Protein AF-A0A7V2V972-F1 (afdb_monomer)

Mean predicted aligned error: 6.4 Å

pLDDT: mean 86.28, std 16.01, range [22.69, 96.94]

Solvent-accessible surface area (backbone atoms only — not comparable to full-atom values): 7940 Å² total; per-residue (Å²): 134,86,66,94,54,94,51,43,62,92,59,85,61,32,86,87,80,93,72,59,68,80,78,39,55,88,62,47,52,96,91,22,44,70,74,43,79,50,70,52,72,39,70,91,78,49,27,26,39,36,35,34,29,20,53,38,58,71,58,53,26,65,78,52,74,45,54,75,58,38,62,61,29,81,72,39,84,81,27,68,50,28,56,50,36,52,51,50,44,50,55,48,57,71,71,50,52,71,68,60,58,52,69,35,52,38,84,75,43,77,52,72,50,44,33,66,53,60,57,58,36,70,73,58,66,45,61,59,65,61,68,82,104

Secondary structure (DSSP, 8-state):
---SSS--GGGTS-------HHHHGGG-BTTB-EEEEEEEEETTTTEEEEEEEEE-HHHHHHHHT--HHHHS-TTGGGSHHHHHHHHHHHHHHHTS-HHHHHTTEEEEEEEEE-TTHHHHHHTS-HHHHHHT-

Foldseek 3Di:
DPDPDPADPVVVRDADDDDPVVRQVVLDDPNWTFDDWAKDADQVVQKMKTFTKTFQVVVLCVQLVQDPCLCVPPVAPVDVSVVVSVVSSVVSLVPDDPVVNCVRMDGRDIDMDGNCLVVVLRPDVNVVSVVVD

Radius of gyration: 16.84 Å; Cα contacts (8 Å, |Δi|>4): 156; chains: 1; bounding box: 37×32×43 Å

Nearest PDB structures (foldseek):
  2f25-assembly1_A  TM=3.810E-01  e=3.415E+00  Homo sapiens
  5m5x-assembly1_A  TM=2.960E-01  e=2.633E+00  Saccharomyces cerevisiae
  2f27-assembly2_B  TM=3.946E-01  e=6.985E+00  Homo sapiens

Sequence (133 aa):
MNIRFNTTPGKTSGYAMDIAPAGLAKYEQSKVLPMVVAMRVNRKADTCEGAVIGFDWNKAYRDTGVKAEEMAPPGGSSNPMFWIARVKMSRELARLSKTSLLGYLAEMKRFSGKAQLAEQVAAGDPYGVLWNR

Structure (mmCIF, N/CA/C/O backbone):
data_AF-A0A7V2V972-F1
#
_entry.id   AF-A0A7V2V972-F1
#
loop_
_atom_site.group_PDB
_atom_site.id
_atom_site.type_symbol
_atom_site.label_atom_id
_atom_site.label_alt_id
_atom_site.label_comp_id
_atom_site.label_asym_id
_atom_site.label_entity_id
_atom_site.label_seq_id
_atom_site.pdbx_PDB_ins_code
_atom_site.Cartn_x
_atom_site.Cartn_y
_atom_site.Cartn_z
_atom_site.occupancy
_atom_site.B_iso_or_equiv
_atom_site.auth_seq_id
_atom_site.auth_comp_id
_atom_site.auth_asym_id
_atom_site.auth_atom_id
_atom_site.pdbx_PDB_model_num
ATOM 1 N N . MET A 1 1 ? 8.303 -3.786 11.781 1.00 25.12 1 MET A N 1
ATOM 2 C CA . MET A 1 1 ? 8.648 -4.998 11.006 1.00 25.12 1 MET A CA 1
ATOM 3 C C . MET A 1 1 ? 9.594 -4.580 9.888 1.00 25.12 1 MET A C 1
ATOM 5 O O . MET A 1 1 ? 9.142 -4.041 8.893 1.00 25.12 1 MET A O 1
ATOM 9 N N . ASN A 1 2 ? 10.908 -4.723 10.090 1.00 22.69 2 ASN A N 1
ATOM 10 C CA . ASN A 1 2 ? 11.892 -4.513 9.023 1.00 22.69 2 ASN A CA 1
ATOM 11 C C . ASN A 1 2 ? 11.775 -5.694 8.053 1.00 22.69 2 ASN A C 1
ATOM 13 O O . ASN A 1 2 ? 12.212 -6.803 8.366 1.00 22.69 2 ASN A O 1
ATOM 17 N N . ILE A 1 3 ? 11.125 -5.484 6.910 1.00 34.00 3 ILE A N 1
ATOM 18 C CA . ILE A 1 3 ? 11.164 -6.439 5.801 1.00 34.00 3 ILE A CA 1
ATOM 19 C C . ILE A 1 3 ? 12.624 -6.492 5.335 1.00 34.00 3 ILE A C 1
ATOM 21 O O . ILE A 1 3 ? 13.237 -5.455 5.112 1.00 34.00 3 ILE A O 1
ATOM 25 N N . ARG A 1 4 ? 13.193 -7.702 5.258 1.00 30.67 4 ARG A N 1
ATOM 26 C CA . ARG A 1 4 ? 14.614 -7.992 4.987 1.00 30.67 4 ARG A CA 1
ATOM 27 C C . ARG A 1 4 ? 15.038 -7.703 3.535 1.00 30.67 4 ARG A C 1
ATOM 29 O O . ARG A 1 4 ? 15.617 -8.557 2.876 1.00 30.67 4 ARG A O 1
ATOM 36 N N . PHE A 1 5 ? 14.791 -6.496 3.053 1.00 43.50 5 PHE A N 1
ATOM 37 C CA . PHE A 1 5 ? 15.680 -5.845 2.101 1.00 43.50 5 PHE A CA 1
ATOM 38 C C . PHE A 1 5 ? 16.414 -4.783 2.915 1.00 43.50 5 PHE A C 1
ATOM 40 O O . PHE A 1 5 ? 15.816 -4.186 3.805 1.00 43.50 5 PHE A O 1
ATOM 47 N N . ASN A 1 6 ? 17.718 -4.606 2.726 1.00 39.88 6 ASN A N 1
ATOM 48 C CA . ASN A 1 6 ? 18.543 -3.642 3.464 1.00 39.88 6 ASN A CA 1
ATOM 49 C C . ASN A 1 6 ? 18.195 -2.192 3.051 1.00 39.88 6 ASN A C 1
ATOM 51 O O . ASN A 1 6 ? 19.054 -1.435 2.618 1.00 39.88 6 ASN A O 1
ATOM 55 N N . THR A 1 7 ? 16.913 -1.859 3.151 1.00 47.03 7 THR A N 1
ATOM 56 C CA . THR A 1 7 ? 16.187 -0.805 2.459 1.00 47.03 7 THR A CA 1
ATOM 57 C C . THR A 1 7 ? 15.548 0.066 3.522 1.00 47.03 7 THR A C 1
ATOM 59 O O . THR A 1 7 ? 14.347 0.011 3.774 1.00 47.03 7 THR A O 1
ATOM 62 N N . THR A 1 8 ? 16.385 0.817 4.231 1.00 47.44 8 THR A N 1
ATOM 63 C CA . THR A 1 8 ? 15.913 1.877 5.120 1.00 47.44 8 THR A CA 1
ATOM 64 C C . THR A 1 8 ? 15.997 3.206 4.369 1.00 47.44 8 THR A C 1
ATOM 66 O O . THR A 1 8 ? 16.895 3.364 3.535 1.00 47.44 8 THR A O 1
ATOM 69 N N . PRO A 1 9 ? 15.120 4.187 4.653 1.00 48.03 9 PRO A N 1
ATOM 70 C CA . PRO A 1 9 ? 15.198 5.502 4.012 1.00 48.03 9 PRO A CA 1
ATOM 71 C C . PRO A 1 9 ? 16.592 6.149 4.108 1.00 48.03 9 PRO A C 1
ATOM 73 O O . PRO A 1 9 ? 17.064 6.771 3.165 1.00 48.03 9 PRO A O 1
ATOM 76 N N . GLY A 1 10 ? 17.319 5.904 5.206 1.00 41.53 10 GLY A N 1
ATOM 77 C CA . GLY A 1 10 ? 18.687 6.399 5.414 1.00 41.53 10 GLY A CA 1
ATOM 78 C C . GLY A 1 10 ? 19.802 5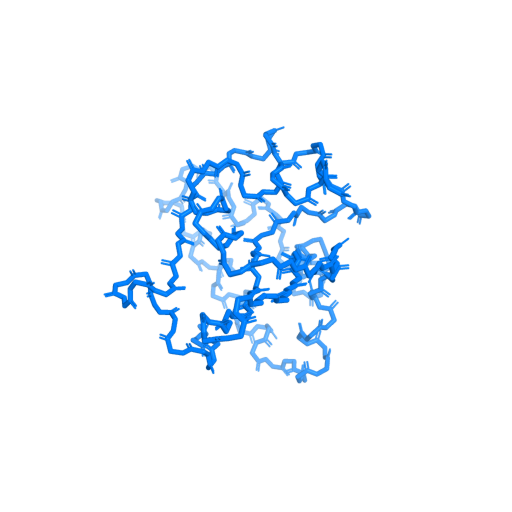.668 4.648 1.00 41.53 10 GLY A C 1
ATOM 79 O O . GLY A 1 10 ? 20.956 6.062 4.759 1.00 41.53 10 GLY A O 1
ATOM 80 N N . LYS A 1 11 ? 19.499 4.605 3.890 1.00 50.62 11 LYS A N 1
ATOM 81 C CA . LYS A 1 11 ? 20.477 3.813 3.113 1.00 50.62 11 LYS A CA 1
ATOM 82 C C . LYS A 1 11 ? 20.310 3.976 1.598 1.00 50.62 11 LYS A C 1
ATOM 84 O O . LYS A 1 11 ? 20.622 3.040 0.865 1.00 50.62 11 LYS A O 1
ATOM 89 N N . THR A 1 12 ? 19.732 5.100 1.150 1.00 55.28 12 THR A N 1
ATOM 90 C CA . THR A 1 12 ? 19.489 5.448 -0.274 1.00 55.28 12 THR A CA 1
ATOM 91 C C . THR A 1 12 ? 18.763 4.373 -1.094 1.00 55.28 12 THR A C 1
ATOM 93 O O . THR A 1 12 ? 18.814 4.352 -2.320 1.00 55.28 12 THR A O 1
ATOM 96 N N . SER A 1 13 ? 18.078 3.463 -0.408 1.00 58.31 13 SER A N 1
ATOM 97 C CA . SER A 1 13 ? 17.417 2.290 -0.978 1.00 58.31 13 SER A CA 1
ATOM 98 C C . SER A 1 13 ? 15.909 2.322 -0.739 1.00 58.31 13 SER A C 1
ATOM 100 O O . SER A 1 13 ? 15.173 1.701 -1.497 1.00 58.31 13 SER A O 1
ATOM 102 N N . GLY A 1 14 ? 15.436 3.069 0.265 1.00 62.38 14 GLY A N 1
ATOM 103 C CA . GLY A 1 14 ? 14.019 3.350 0.481 1.00 62.38 14 GLY A CA 1
ATOM 104 C C . GLY A 1 14 ? 13.701 4.818 0.220 1.00 62.38 14 GLY A C 1
ATOM 105 O O . GLY A 1 14 ? 14.418 5.697 0.690 1.00 62.38 14 GLY A O 1
ATOM 106 N N . TYR A 1 15 ? 12.600 5.073 -0.478 1.00 70.44 15 TYR A N 1
ATOM 107 C CA . TYR A 1 15 ? 12.011 6.401 -0.617 1.00 70.44 15 TYR A CA 1
ATOM 108 C C . TYR A 1 15 ? 10.649 6.379 0.068 1.00 70.44 15 TYR A C 1
ATOM 110 O O . TYR A 1 15 ? 9.900 5.412 -0.074 1.00 70.44 15 TYR A O 1
ATOM 118 N N . ALA A 1 16 ? 10.348 7.419 0.838 1.00 74.25 16 ALA A N 1
ATOM 119 C CA . ALA A 1 16 ? 9.037 7.618 1.434 1.00 74.25 16 ALA A CA 1
ATOM 120 C C . ALA A 1 16 ? 8.485 8.942 0.916 1.00 74.25 16 ALA A C 1
ATOM 122 O O . ALA A 1 16 ? 9.180 9.957 0.944 1.00 74.25 16 ALA A O 1
ATOM 123 N N . MET A 1 17 ? 7.249 8.909 0.437 1.00 76.56 17 MET A N 1
ATOM 124 C CA . MET A 1 17 ? 6.522 10.079 -0.026 1.00 76.56 17 MET A CA 1
ATOM 125 C C . MET A 1 17 ? 5.160 10.073 0.648 1.00 76.56 17 MET A C 1
ATOM 127 O O . MET A 1 17 ? 4.495 9.037 0.675 1.00 76.56 17 MET A O 1
ATOM 131 N N . ASP A 1 18 ? 4.766 11.217 1.195 1.00 80.00 18 ASP A N 1
ATOM 132 C CA . ASP A 1 18 ? 3.411 11.400 1.693 1.00 80.00 18 ASP A CA 1
ATOM 133 C C . ASP A 1 18 ? 2.503 11.788 0.523 1.00 80.00 18 ASP A C 1
ATOM 135 O O . ASP A 1 18 ? 2.766 12.762 -0.186 1.00 80.00 18 ASP A O 1
ATOM 139 N N . ILE A 1 19 ? 1.464 10.990 0.284 1.00 83.38 19 ILE A N 1
ATOM 140 C CA . ILE A 1 19 ? 0.467 11.234 -0.757 1.00 83.38 19 ILE A CA 1
ATOM 141 C C . ILE A 1 19 ? -0.898 11.103 -0.101 1.00 83.38 19 ILE A C 1
ATOM 143 O O . ILE A 1 19 ? -1.252 10.046 0.423 1.00 83.38 19 ILE A O 1
ATOM 147 N N . ALA A 1 20 ? -1.682 12.178 -0.160 1.00 84.62 20 ALA A N 1
ATOM 148 C CA . ALA A 1 20 ? -3.028 12.176 0.389 1.00 84.62 20 ALA A CA 1
ATOM 149 C C . ALA A 1 20 ? -3.889 11.079 -0.275 1.00 84.62 20 ALA A C 1
ATOM 151 O O . ALA A 1 20 ? -3.786 10.881 -1.490 1.00 84.62 20 ALA A O 1
ATOM 152 N N . PRO A 1 21 ? -4.807 10.425 0.463 1.00 82.38 21 PRO A N 1
ATOM 153 C CA . PRO A 1 21 ? -5.657 9.361 -0.081 1.00 82.38 21 PRO A CA 1
ATOM 154 C C . PRO A 1 21 ? -6.407 9.751 -1.362 1.00 82.38 21 PRO A C 1
ATOM 156 O O . PRO A 1 21 ? -6.517 8.948 -2.284 1.00 82.38 21 PRO A O 1
ATOM 159 N N . ALA A 1 22 ? -6.852 11.009 -1.468 1.00 87.25 22 ALA A N 1
ATOM 160 C CA . ALA A 1 22 ? -7.510 11.529 -2.668 1.00 87.25 22 ALA A CA 1
ATOM 161 C C . ALA A 1 22 ? -6.618 11.452 -3.923 1.00 87.25 22 ALA A C 1
ATOM 163 O O . ALA A 1 22 ? -7.107 11.167 -5.013 1.00 87.25 22 ALA A O 1
ATOM 164 N N . GLY A 1 23 ? -5.303 11.649 -3.773 1.00 86.06 23 GLY A N 1
ATOM 165 C CA . GLY A 1 23 ? -4.334 11.510 -4.862 1.00 86.06 23 GLY A CA 1
ATOM 166 C C . GLY A 1 23 ? -4.079 10.057 -5.271 1.00 86.06 23 GLY A C 1
ATOM 167 O O . GLY A 1 23 ? -3.685 9.806 -6.410 1.00 86.06 23 GLY A O 1
ATOM 168 N N . LEU A 1 24 ? -4.342 9.103 -4.372 1.00 89.94 24 LEU A N 1
ATOM 169 C CA . LEU A 1 24 ? -4.172 7.666 -4.601 1.00 89.94 24 LEU A CA 1
ATOM 170 C C . LEU A 1 24 ? -5.431 6.982 -5.142 1.00 89.94 24 LEU A C 1
ATOM 172 O O . LEU A 1 24 ? -5.320 5.910 -5.728 1.00 89.94 24 LEU A O 1
ATOM 176 N N . ALA A 1 25 ? -6.609 7.593 -4.984 1.00 91.25 25 ALA A N 1
ATOM 177 C CA . ALA A 1 25 ? -7.896 7.001 -5.358 1.00 91.25 25 ALA A CA 1
ATOM 178 C C . ALA A 1 25 ? -7.961 6.551 -6.831 1.00 91.25 25 ALA A C 1
ATOM 180 O O . ALA A 1 25 ? -8.529 5.508 -7.137 1.00 91.25 25 ALA A O 1
ATOM 181 N N . LYS A 1 26 ? -7.306 7.280 -7.746 1.00 92.06 26 LYS A N 1
ATOM 182 C CA . LYS A 1 26 ? -7.192 6.916 -9.177 1.00 92.06 26 LYS A CA 1
ATOM 183 C C . LYS A 1 26 ? -6.431 5.606 -9.443 1.00 92.06 26 LYS A C 1
ATOM 185 O O . LYS A 1 26 ? -6.505 5.075 -10.546 1.00 92.06 26 LYS A O 1
ATOM 190 N N . TYR A 1 27 ? -5.696 5.102 -8.456 1.00 92.75 27 TYR A N 1
ATOM 191 C CA . TYR A 1 27 ? -4.935 3.853 -8.521 1.00 92.75 27 TYR A CA 1
ATOM 192 C C . TYR A 1 27 ? -5.550 2.748 -7.657 1.00 92.75 27 TYR A C 1
ATOM 194 O O . TYR A 1 27 ? -4.955 1.679 -7.525 1.00 92.75 27 TYR A O 1
ATOM 202 N N . GLU A 1 28 ? -6.710 2.998 -7.043 1.00 93.69 28 GLU A N 1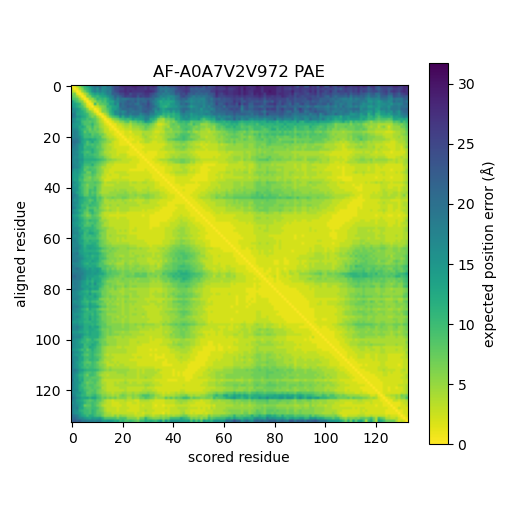
ATOM 203 C CA . GLU A 1 28 ? -7.394 2.009 -6.219 1.00 93.69 28 GLU A CA 1
ATOM 204 C C . GLU A 1 28 ? -7.765 0.775 -7.048 1.00 93.69 28 GLU A C 1
ATOM 206 O O . GLU A 1 28 ? -8.282 0.873 -8.162 1.00 93.69 28 GLU A O 1
ATOM 211 N N . GLN A 1 29 ? -7.532 -0.405 -6.478 1.00 92.44 29 GLN A N 1
ATOM 212 C CA . GLN A 1 29 ? -8.025 -1.663 -7.023 1.00 92.44 29 GLN A CA 1
ATOM 213 C C . GLN A 1 29 ? -8.672 -2.463 -5.905 1.00 92.44 29 GLN A C 1
ATOM 215 O O . GLN A 1 29 ? -8.082 -2.643 -4.841 1.00 92.44 29 GLN A O 1
ATOM 220 N N . SER A 1 30 ? -9.892 -2.951 -6.133 1.00 90.38 30 SER A N 1
ATOM 221 C CA . SER A 1 30 ? -10.613 -3.788 -5.164 1.00 90.38 30 SER A CA 1
ATOM 222 C C . SER A 1 30 ? -10.691 -3.177 -3.753 1.00 90.38 30 SER A C 1
ATOM 224 O O . SER A 1 30 ? -10.605 -3.902 -2.764 1.00 90.38 30 SER A O 1
ATOM 226 N N . LYS A 1 31 ? -10.868 -1.848 -3.650 1.00 91.75 31 LYS A N 1
ATOM 227 C CA . LYS A 1 31 ? -10.896 -1.085 -2.382 1.00 91.75 31 LYS A CA 1
ATOM 228 C C . LYS A 1 31 ? -9.572 -1.067 -1.607 1.00 91.75 31 LYS A C 1
ATOM 230 O O . LYS A 1 31 ? -9.563 -0.807 -0.403 1.00 91.75 31 LYS A O 1
ATOM 235 N N . VAL A 1 32 ? -8.463 -1.359 -2.282 1.00 94.19 32 VAL A N 1
ATOM 236 C CA . VAL A 1 32 ? -7.107 -1.277 -1.741 1.00 94.19 32 VAL A CA 1
ATOM 237 C C . VAL A 1 32 ? -6.346 -0.179 -2.476 1.00 94.19 32 VAL A C 1
ATOM 239 O O . VAL A 1 32 ? -6.306 -0.147 -3.706 1.00 94.19 32 VAL A O 1
ATOM 242 N N . LEU A 1 33 ? -5.734 0.720 -1.706 1.00 93.88 33 LEU A N 1
ATOM 243 C CA . LEU A 1 33 ? -4.856 1.768 -2.218 1.00 93.88 33 LEU A CA 1
ATOM 244 C C . LEU A 1 33 ? -3.411 1.259 -2.316 1.00 93.88 33 LEU A C 1
ATOM 246 O O . LEU A 1 33 ? -2.988 0.446 -1.481 1.00 93.88 33 LEU A O 1
ATOM 250 N N . PRO A 1 34 ? -2.628 1.753 -3.290 1.00 93.81 34 PRO A N 1
ATOM 251 C CA . PRO A 1 34 ? -1.222 1.404 -3.375 1.00 93.81 34 PRO A CA 1
ATOM 252 C C . PRO A 1 34 ? -0.449 2.020 -2.207 1.00 93.81 34 PRO A C 1
ATOM 254 O O . PRO A 1 34 ? -0.695 3.157 -1.805 1.00 93.81 34 PRO A O 1
ATOM 257 N N . MET A 1 35 ? 0.486 1.250 -1.650 1.00 92.12 35 MET A N 1
ATOM 258 C CA . MET A 1 35 ? 1.242 1.642 -0.457 1.00 92.12 35 MET A CA 1
ATOM 259 C C . MET A 1 35 ? 2.754 1.573 -0.673 1.00 92.12 35 MET A C 1
ATOM 261 O O . MET A 1 35 ? 3.493 2.383 -0.118 1.00 92.12 35 MET A O 1
ATOM 265 N N . VAL A 1 36 ? 3.229 0.594 -1.445 1.00 91.50 36 VAL A N 1
ATOM 266 C CA . VAL A 1 36 ? 4.658 0.357 -1.657 1.00 91.50 36 VAL A CA 1
ATOM 267 C C . VAL A 1 36 ? 4.915 0.016 -3.115 1.00 91.50 36 VAL A C 1
ATOM 269 O O . VAL A 1 36 ? 4.225 -0.815 -3.698 1.00 91.50 36 VAL A O 1
ATOM 272 N N . VAL A 1 37 ? 5.971 0.593 -3.682 1.00 91.69 37 VAL A N 1
ATOM 273 C CA . VAL A 1 37 ? 6.611 0.063 -4.888 1.00 91.69 37 VAL A CA 1
ATOM 274 C C . VAL A 1 37 ? 7.832 -0.740 -4.455 1.00 91.69 37 VAL A C 1
ATOM 276 O O . VAL A 1 37 ? 8.798 -0.183 -3.937 1.00 91.69 37 VAL A O 1
ATOM 279 N N . ALA A 1 38 ? 7.793 -2.054 -4.653 1.00 90.94 38 ALA A N 1
ATOM 280 C CA . ALA A 1 38 ? 8.928 -2.934 -4.408 1.00 90.94 38 ALA A CA 1
ATOM 281 C C . ALA A 1 38 ? 9.622 -3.229 -5.737 1.00 90.94 38 ALA A C 1
ATOM 283 O O . ALA A 1 38 ? 8.988 -3.730 -6.663 1.00 90.94 38 ALA A O 1
ATOM 284 N N . MET A 1 39 ? 10.917 -2.931 -5.840 1.00 89.81 39 MET A N 1
ATOM 285 C CA . MET A 1 39 ? 11.667 -3.106 -7.083 1.00 89.81 39 MET A CA 1
ATOM 286 C C . MET A 1 39 ? 13.054 -3.702 -6.862 1.00 89.81 39 MET A C 1
ATOM 288 O O . MET A 1 39 ? 13.727 -3.428 -5.867 1.00 89.81 39 MET A O 1
ATOM 292 N N . ARG A 1 40 ? 13.493 -4.493 -7.839 1.00 90.56 40 ARG A N 1
ATOM 293 C CA . ARG A 1 40 ? 14.851 -5.008 -7.989 1.00 90.56 40 ARG A CA 1
ATOM 294 C C . ARG A 1 40 ? 15.482 -4.332 -9.199 1.00 90.56 40 ARG A C 1
ATOM 296 O O . ARG A 1 40 ? 14.957 -4.432 -10.303 1.00 90.56 40 ARG A O 1
ATOM 303 N N . VAL A 1 41 ? 16.615 -3.666 -8.993 1.00 89.06 41 VAL A N 1
ATOM 304 C CA . VAL A 1 41 ? 17.321 -2.907 -10.036 1.00 89.06 41 VAL A CA 1
ATOM 305 C C . VAL A 1 41 ? 18.683 -3.537 -10.294 1.00 89.06 41 VAL A C 1
ATOM 307 O O . VAL A 1 41 ? 19.494 -3.675 -9.379 1.00 89.06 41 VAL A O 1
ATOM 310 N N . ASN A 1 42 ? 18.954 -3.887 -11.548 1.00 89.81 42 ASN A N 1
ATOM 311 C CA . ASN A 1 42 ? 20.252 -4.344 -12.018 1.00 89.81 42 ASN A CA 1
ATOM 312 C C . ASN A 1 42 ? 20.845 -3.309 -12.980 1.00 89.81 42 ASN A C 1
ATOM 314 O O . ASN A 1 42 ? 20.602 -3.336 -14.184 1.00 89.81 42 ASN A O 1
ATOM 318 N N . ARG A 1 43 ? 21.675 -2.409 -12.442 1.00 89.62 43 ARG A N 1
ATOM 319 C CA . ARG A 1 43 ? 22.329 -1.355 -13.234 1.00 89.62 43 ARG A CA 1
ATOM 320 C C . ARG A 1 43 ? 23.314 -1.896 -14.271 1.00 89.62 43 ARG A C 1
ATOM 322 O O . ARG A 1 43 ? 23.468 -1.282 -15.315 1.00 89.62 43 ARG A O 1
ATOM 329 N N . LYS A 1 44 ? 23.964 -3.037 -14.010 1.00 91.75 44 LYS A N 1
ATOM 330 C CA . LYS A 1 44 ? 24.929 -3.627 -14.957 1.00 91.75 44 LYS A CA 1
ATOM 331 C C . LYS A 1 44 ? 24.242 -4.142 -16.218 1.00 91.75 44 LYS A C 1
ATOM 333 O O . LYS A 1 44 ? 24.797 -4.023 -17.300 1.00 91.75 44 LYS A O 1
ATOM 338 N N . ALA A 1 45 ? 23.056 -4.722 -16.056 1.00 93.38 45 ALA A N 1
ATOM 339 C CA . ALA A 1 45 ? 22.258 -5.238 -17.163 1.00 93.38 45 ALA A CA 1
ATOM 340 C C . ALA A 1 45 ? 21.276 -4.200 -17.739 1.00 93.38 45 ALA A C 1
ATOM 342 O O . ALA A 1 45 ? 20.523 -4.542 -18.639 1.00 93.38 45 ALA A O 1
ATOM 343 N N . ASP A 1 46 ? 21.251 -2.972 -17.204 1.00 94.81 46 ASP A N 1
ATOM 344 C CA . ASP A 1 46 ? 20.236 -1.944 -17.483 1.00 94.81 46 ASP A CA 1
ATOM 345 C C . ASP A 1 46 ? 18.789 -2.469 -17.381 1.00 94.81 46 ASP A C 1
ATOM 347 O O . ASP A 1 46 ? 17.945 -2.223 -18.241 1.00 94.81 46 ASP A O 1
ATOM 351 N N . THR A 1 47 ? 18.482 -3.211 -16.313 1.00 94.25 47 THR A N 1
ATOM 352 C CA . THR A 1 47 ? 17.136 -3.759 -16.086 1.00 94.25 47 THR A CA 1
ATOM 353 C C . THR A 1 47 ? 16.596 -3.463 -14.696 1.00 94.25 47 THR A C 1
ATOM 355 O O . THR A 1 47 ? 17.333 -3.276 -13.725 1.00 94.25 47 THR A O 1
ATOM 358 N N . CYS A 1 48 ? 15.274 -3.440 -14.587 1.00 92.69 48 CYS A N 1
ATOM 359 C CA . CYS A 1 48 ? 14.556 -3.537 -13.332 1.00 92.69 48 CYS A CA 1
ATOM 360 C C . CYS A 1 48 ? 13.270 -4.352 -13.489 1.00 92.69 48 CYS A C 1
ATOM 362 O O . CYS A 1 48 ? 12.703 -4.477 -14.575 1.00 92.69 48 CYS A O 1
ATOM 364 N N . GLU A 1 49 ? 12.802 -4.874 -12.368 1.00 94.50 49 GLU A N 1
ATOM 365 C CA . GLU A 1 49 ? 11.492 -5.497 -12.218 1.00 94.50 49 GLU A CA 1
ATOM 366 C C . GLU A 1 49 ? 10.914 -5.113 -10.860 1.00 94.50 49 GLU A C 1
ATOM 368 O O . GLU A 1 49 ? 11.655 -4.804 -9.921 1.00 94.50 49 GLU A O 1
ATOM 373 N N . GLY A 1 50 ? 9.596 -5.137 -10.733 1.00 93.44 50 GLY A N 1
ATOM 374 C CA . GLY A 1 50 ? 8.961 -4.803 -9.475 1.00 93.44 50 GLY A CA 1
ATOM 375 C C . GLY A 1 50 ? 7.462 -5.012 -9.465 1.00 93.44 50 GLY A C 1
ATOM 376 O O . GLY A 1 50 ? 6.855 -5.471 -10.436 1.00 93.44 50 GLY A O 1
ATOM 377 N N . ALA A 1 51 ? 6.879 -4.670 -8.324 1.00 95.06 51 ALA A N 1
ATOM 378 C CA . ALA A 1 51 ? 5.451 -4.696 -8.105 1.00 95.06 51 ALA A CA 1
ATOM 379 C C . ALA A 1 51 ? 4.997 -3.501 -7.264 1.00 95.06 51 ALA A C 1
ATOM 381 O O . ALA A 1 51 ? 5.700 -3.050 -6.355 1.00 95.06 51 ALA A O 1
ATOM 382 N N . VAL A 1 52 ? 3.796 -3.017 -7.559 1.00 95.12 52 VAL A N 1
ATOM 383 C CA . VAL A 1 52 ? 3.033 -2.135 -6.683 1.00 95.12 52 VAL A CA 1
ATOM 384 C C . VAL A 1 5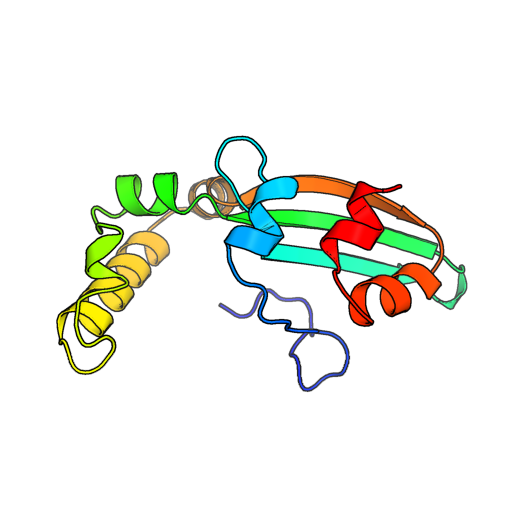2 ? 2.212 -3.007 -5.745 1.00 95.12 52 VAL A C 1
ATOM 386 O O . VAL A 1 52 ? 1.475 -3.888 -6.188 1.00 95.12 52 VAL A O 1
ATOM 389 N N . ILE A 1 53 ? 2.378 -2.770 -4.450 1.00 95.38 53 ILE A N 1
ATOM 390 C CA . ILE A 1 53 ? 1.773 -3.534 -3.368 1.00 95.38 53 ILE A CA 1
ATOM 391 C C . ILE A 1 53 ? 0.887 -2.592 -2.556 1.00 95.38 53 ILE A C 1
ATOM 393 O O . ILE A 1 53 ? 1.328 -1.530 -2.106 1.00 95.38 53 ILE A O 1
ATOM 397 N N . GLY A 1 54 ? -0.360 -2.996 -2.361 1.00 95.31 54 GLY A N 1
ATOM 398 C CA . GLY A 1 54 ? -1.304 -2.384 -1.438 1.00 95.31 54 GLY A CA 1
ATOM 399 C C . GLY A 1 54 ? -1.469 -3.210 -0.163 1.00 95.31 54 GLY A C 1
ATOM 400 O O . GLY A 1 54 ? -1.016 -4.355 -0.077 1.00 95.31 54 GLY A O 1
ATOM 401 N N . PHE A 1 55 ? -2.136 -2.626 0.829 1.00 94.38 55 PHE A N 1
ATOM 402 C CA . PHE A 1 55 ? -2.489 -3.302 2.077 1.00 94.38 55 PHE A CA 1
ATOM 403 C C . PHE A 1 55 ? -3.998 -3.213 2.315 1.00 94.38 55 PHE A C 1
ATOM 405 O O . PHE A 1 55 ? -4.553 -2.114 2.380 1.00 94.38 55 PHE A O 1
ATOM 412 N N . ASP A 1 56 ? -4.666 -4.357 2.459 1.00 95.12 56 ASP A N 1
ATOM 413 C CA . ASP A 1 56 ? -6.106 -4.420 2.725 1.00 95.12 56 ASP A CA 1
ATOM 414 C C . ASP A 1 56 ? -6.403 -4.122 4.204 1.00 95.12 56 ASP A C 1
ATOM 416 O O . ASP A 1 56 ? -6.582 -5.0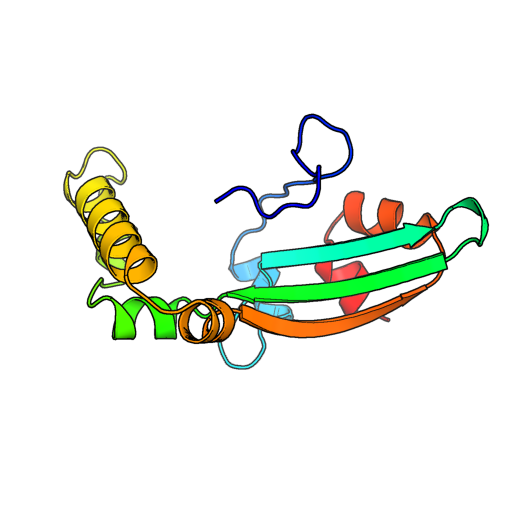11 5.045 1.00 95.12 56 ASP A O 1
ATOM 420 N N . TRP A 1 57 ? -6.468 -2.826 4.517 1.00 92.31 57 TRP A N 1
ATOM 421 C CA . TRP A 1 57 ? -6.828 -2.329 5.844 1.00 92.31 57 TRP A CA 1
ATOM 422 C C . TRP A 1 57 ? -8.221 -2.776 6.278 1.00 92.31 57 TRP A C 1
ATOM 424 O O . TRP A 1 57 ? -8.412 -3.097 7.447 1.00 92.31 57 TRP A O 1
ATOM 434 N N . ASN A 1 58 ? -9.179 -2.870 5.353 1.00 92.81 58 ASN A N 1
ATOM 435 C CA . ASN A 1 58 ? -10.537 -3.302 5.674 1.00 92.81 58 ASN A CA 1
ATOM 436 C C . ASN A 1 58 ? -10.543 -4.741 6.188 1.00 92.81 58 ASN A C 1
ATOM 438 O O . ASN A 1 58 ? -11.218 -5.052 7.171 1.00 92.81 58 ASN A O 1
ATOM 442 N N . LYS A 1 59 ? -9.784 -5.630 5.542 1.00 93.50 59 LYS A N 1
ATOM 443 C CA . LYS A 1 59 ? -9.611 -7.002 6.013 1.00 93.50 59 LYS A CA 1
ATOM 444 C C . LYS A 1 59 ? -8.874 -7.048 7.346 1.00 93.50 59 LYS A C 1
ATOM 446 O O . LYS A 1 59 ? -9.322 -7.753 8.244 1.00 93.50 59 LYS A O 1
ATOM 451 N N . ALA A 1 60 ? -7.808 -6.269 7.507 1.00 93.69 60 ALA A N 1
ATOM 452 C CA . ALA A 1 60 ? -7.066 -6.231 8.762 1.00 93.69 60 ALA A CA 1
ATOM 453 C C . ALA A 1 60 ? -7.924 -5.721 9.942 1.00 93.69 60 ALA A C 1
ATOM 455 O O . ALA A 1 60 ? -7.864 -6.285 11.033 1.00 93.69 60 ALA A O 1
ATOM 456 N N . TYR A 1 61 ? -8.774 -4.713 9.735 1.00 94.12 61 TYR A N 1
ATOM 457 C CA . TYR A 1 61 ? -9.721 -4.223 10.744 1.00 94.12 61 TYR A CA 1
ATOM 458 C C . TYR A 1 61 ? -10.760 -5.274 11.128 1.00 94.12 61 TYR A C 1
ATOM 460 O O . TYR A 1 61 ? -10.969 -5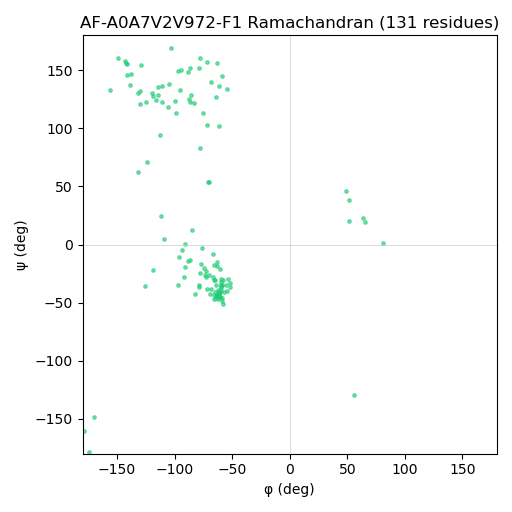.521 12.317 1.00 94.12 61 TYR A O 1
ATOM 468 N N . ARG A 1 62 ? -11.355 -5.960 10.141 1.00 93.06 62 ARG A N 1
ATOM 469 C CA . ARG A 1 62 ? -12.293 -7.063 10.406 1.00 93.06 62 ARG A CA 1
ATOM 470 C C . ARG A 1 62 ? -11.643 -8.183 11.212 1.00 93.06 62 ARG A C 1
ATOM 472 O O . ARG A 1 62 ? -12.212 -8.612 12.210 1.00 93.06 62 ARG A O 1
ATOM 479 N N . ASP A 1 63 ? -10.456 -8.623 10.804 1.00 92.56 63 ASP A N 1
ATOM 480 C CA . ASP A 1 63 ? -9.793 -9.783 11.403 1.00 92.56 63 ASP A CA 1
ATOM 481 C C . ASP A 1 63 ? -9.233 -9.478 12.810 1.00 92.56 63 ASP A C 1
ATOM 483 O O . ASP A 1 63 ? -9.138 -10.377 13.641 1.00 92.56 63 ASP A O 1
ATOM 487 N N . THR A 1 64 ? -8.878 -8.219 13.103 1.00 92.81 64 THR A N 1
ATOM 488 C CA . THR A 1 64 ? -8.336 -7.801 14.419 1.00 92.81 64 THR A CA 1
ATOM 489 C C . THR A 1 64 ? -9.391 -7.223 15.368 1.00 92.81 64 THR A C 1
ATOM 491 O O . THR A 1 64 ? -9.115 -6.998 16.551 1.00 92.81 64 THR A O 1
ATOM 494 N N . GLY A 1 65 ? -10.602 -6.954 14.869 1.00 93.19 65 GLY A N 1
ATOM 495 C CA . GLY A 1 65 ? -11.683 -6.320 15.625 1.00 93.19 65 GLY A CA 1
ATOM 496 C C . GLY A 1 65 ? -11.365 -4.889 16.074 1.00 93.19 65 GLY A C 1
ATOM 497 O O . GLY A 1 65 ? -11.908 -4.437 17.085 1.00 93.19 65 GLY A O 1
ATOM 498 N N . VAL A 1 66 ? -10.442 -4.208 15.389 1.00 94.62 66 VAL A N 1
ATOM 499 C CA . VAL A 1 66 ? -10.144 -2.778 15.561 1.00 94.62 66 VAL A CA 1
ATOM 500 C C . VAL A 1 66 ? -10.931 -2.003 14.517 1.00 94.62 66 VAL A C 1
ATOM 502 O O . VAL A 1 66 ? -10.924 -2.375 13.345 1.00 94.62 66 VAL A O 1
ATOM 505 N N . LYS A 1 67 ? -11.611 -0.932 14.922 1.00 94.38 67 LYS A N 1
ATOM 506 C CA . LYS A 1 67 ? -12.360 -0.080 13.992 1.00 94.38 67 LYS A CA 1
ATOM 507 C C . LYS A 1 67 ? -11.456 0.998 13.394 1.00 94.38 67 LYS A C 1
ATOM 509 O O . LYS A 1 67 ? -10.505 1.449 14.033 1.00 94.38 67 LYS A O 1
ATOM 514 N N . ALA A 1 68 ? -11.769 1.448 12.181 1.00 91.00 68 ALA A N 1
ATOM 515 C CA . ALA A 1 68 ? -10.980 2.474 11.501 1.00 91.00 68 ALA A CA 1
ATOM 516 C C . ALA A 1 68 ? -10.930 3.789 12.306 1.00 91.00 68 ALA A C 1
ATOM 518 O O . ALA A 1 68 ? -9.887 4.437 12.390 1.00 91.00 68 ALA A O 1
ATOM 519 N N . GLU A 1 69 ? -12.026 4.140 12.977 1.00 93.31 69 GLU A N 1
ATOM 520 C CA . GLU A 1 69 ? -12.149 5.349 13.794 1.00 93.31 69 GLU A CA 1
ATOM 521 C C . GLU A 1 69 ? -11.310 5.263 15.079 1.00 93.31 69 GLU A C 1
ATOM 523 O O . GLU A 1 69 ? -10.865 6.282 15.598 1.00 93.31 69 GLU A O 1
ATOM 528 N N . GLU A 1 70 ? -11.032 4.054 15.579 1.00 93.06 70 GLU A N 1
ATOM 529 C CA . GLU A 1 70 ? -10.139 3.844 16.728 1.00 93.06 70 GLU A CA 1
ATOM 530 C C . GLU A 1 70 ? -8.667 4.060 16.346 1.00 93.06 70 GLU A C 1
ATOM 532 O O . GLU A 1 70 ? -7.852 4.431 17.191 1.00 93.06 70 GLU A O 1
ATOM 537 N N . MET A 1 71 ? -8.316 3.858 15.071 1.00 92.00 71 MET A N 1
ATOM 538 C CA . MET A 1 71 ? -6.972 4.120 14.544 1.00 92.00 71 MET A CA 1
ATOM 539 C C . MET A 1 71 ? -6.716 5.610 14.283 1.00 92.00 71 MET A C 1
ATOM 541 O O . MET A 1 71 ? -5.556 6.045 14.329 1.00 92.00 71 MET A O 1
ATOM 545 N N . ALA A 1 72 ? -7.777 6.388 14.059 1.00 91.62 72 ALA A N 1
ATOM 546 C CA . ALA A 1 72 ? -7.748 7.835 13.863 1.00 91.62 72 ALA A CA 1
ATOM 547 C C . ALA A 1 72 ? -8.804 8.550 14.738 1.00 91.62 72 ALA A C 1
ATOM 549 O O . ALA A 1 72 ? -9.715 9.190 14.209 1.00 91.62 72 ALA A O 1
ATOM 550 N N . PRO A 1 73 ? -8.706 8.448 16.077 1.00 94.75 73 PRO A N 1
ATOM 551 C CA . PRO A 1 73 ? -9.695 9.036 16.965 1.00 94.75 73 PRO A CA 1
ATOM 552 C C . PRO A 1 73 ? -9.580 10.570 16.986 1.00 94.75 73 PRO A C 1
ATOM 554 O O . PRO A 1 73 ? -8.495 11.115 16.740 1.00 94.75 73 PRO A O 1
ATOM 557 N N . PRO A 1 74 ? -10.659 11.292 17.350 1.00 94.50 74 PRO A N 1
ATOM 558 C CA . PRO A 1 74 ? -10.604 12.735 17.561 1.00 94.50 74 PRO A CA 1
ATOM 559 C C . PRO A 1 74 ? -9.513 13.106 18.570 1.00 94.50 74 PRO A C 1
ATOM 561 O O . PRO A 1 74 ? -9.390 12.471 19.620 1.00 94.50 74 PRO A O 1
ATOM 564 N N . GLY A 1 75 ? -8.715 14.124 18.242 1.00 92.81 75 GLY A N 1
ATOM 565 C CA . GLY A 1 75 ? -7.553 14.530 19.042 1.00 92.81 75 GLY A CA 1
ATOM 566 C C . GLY A 1 75 ? -6.288 13.694 18.804 1.00 92.81 75 GLY A C 1
ATOM 567 O O . GLY A 1 75 ? -5.263 13.965 19.426 1.00 92.81 75 GLY A O 1
ATOM 568 N N . GLY A 1 76 ? -6.325 12.705 17.902 1.00 92.69 76 GLY A N 1
ATOM 569 C CA . GLY A 1 76 ? -5.146 11.951 17.477 1.00 92.69 76 GLY A CA 1
ATOM 570 C C . GLY A 1 76 ? -4.408 11.312 18.653 1.00 92.69 76 GLY A C 1
ATOM 571 O O . GLY A 1 76 ? -5.017 10.649 19.487 1.00 92.69 76 GLY A O 1
ATOM 572 N N . SER A 1 77 ? -3.094 11.527 18.735 1.00 93.06 77 SER A N 1
ATOM 573 C CA . SER A 1 77 ? -2.226 10.933 19.762 1.00 93.06 77 SER A CA 1
ATOM 574 C C . SER A 1 77 ? -2.507 11.395 21.196 1.00 93.06 77 SER A C 1
ATOM 576 O O . SER A 1 77 ? -2.079 10.711 22.127 1.00 93.06 77 SER A O 1
ATOM 578 N N . SER A 1 78 ? -3.226 12.507 21.393 1.00 96.00 78 SER A N 1
ATOM 579 C CA . SER A 1 78 ? -3.680 12.954 22.718 1.00 96.00 78 SER A CA 1
ATOM 580 C C . SER A 1 78 ? -4.840 12.113 23.254 1.00 96.00 78 SER A C 1
ATOM 582 O O . SER A 1 78 ? -5.077 12.091 24.459 1.00 96.00 78 SER A O 1
ATOM 584 N N . ASN A 1 79 ? -5.556 11.399 22.382 1.00 96.94 79 ASN A N 1
ATOM 585 C CA . ASN A 1 79 ? -6.582 10.449 22.781 1.00 96.94 79 ASN A CA 1
ATOM 586 C C . ASN A 1 79 ? -5.937 9.075 23.053 1.00 96.94 79 ASN A C 1
ATOM 588 O O . ASN A 1 79 ? -5.330 8.508 22.139 1.00 96.94 79 ASN A O 1
ATOM 592 N N . PRO A 1 80 ? -6.086 8.481 24.256 1.00 96.19 80 PRO A N 1
ATOM 593 C CA . PRO A 1 80 ? -5.495 7.179 24.580 1.00 96.19 80 PRO A CA 1
ATOM 594 C C . PRO A 1 80 ? -5.851 6.067 23.588 1.00 96.19 80 PRO A C 1
ATOM 596 O O . PRO A 1 80 ? -5.035 5.170 23.349 1.00 96.19 80 PRO A O 1
ATOM 599 N N . MET A 1 81 ? -7.029 6.142 22.954 1.00 96.44 81 MET A N 1
ATOM 600 C CA . MET A 1 81 ? -7.433 5.156 21.955 1.00 96.44 81 MET A CA 1
ATOM 601 C C . MET A 1 81 ? -6.482 5.070 20.766 1.00 96.44 81 MET A C 1
ATOM 603 O O . MET A 1 81 ? -6.294 3.975 20.238 1.00 96.44 81 MET A O 1
ATOM 607 N N . PHE A 1 82 ? -5.805 6.162 20.402 1.00 94.50 82 PHE A N 1
ATOM 608 C CA . PHE A 1 82 ? -4.837 6.169 19.307 1.00 94.50 82 PHE A CA 1
ATOM 609 C C . PHE A 1 82 ? -3.727 5.135 19.525 1.00 94.50 82 PHE A C 1
ATOM 611 O O . PHE A 1 82 ? -3.327 4.432 18.592 1.00 94.50 82 PHE A O 1
ATOM 618 N N . TRP A 1 83 ? -3.246 5.015 20.763 1.00 95.19 83 TRP A N 1
ATOM 619 C CA . TRP A 1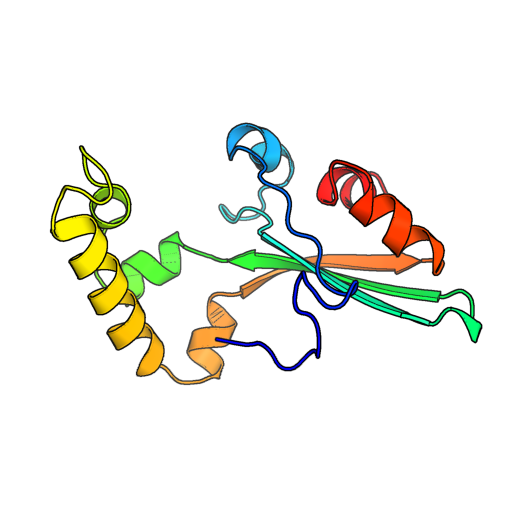 83 ? -2.202 4.065 21.136 1.00 95.19 83 TRP A CA 1
ATOM 620 C C . TRP A 1 83 ? -2.774 2.672 21.397 1.00 95.19 83 TRP A C 1
ATOM 622 O O . TRP A 1 83 ? -2.217 1.686 20.910 1.00 95.19 83 TRP A O 1
ATOM 632 N N . ILE A 1 84 ? -3.911 2.584 22.096 1.00 95.88 84 ILE A N 1
ATOM 633 C CA . ILE A 1 84 ? -4.572 1.308 22.415 1.00 95.88 84 ILE A CA 1
ATOM 634 C C . ILE A 1 84 ? -4.920 0.538 21.135 1.00 95.88 84 ILE A C 1
ATOM 636 O O . ILE A 1 84 ? -4.611 -0.651 21.040 1.00 95.88 84 ILE A O 1
ATOM 640 N N . ALA A 1 85 ? -5.494 1.205 20.130 1.00 95.56 85 ALA A N 1
ATOM 641 C CA . ALA A 1 85 ? -5.860 0.584 18.858 1.00 95.56 85 ALA A CA 1
ATOM 642 C C . ALA A 1 85 ? -4.639 -0.003 18.132 1.00 95.56 85 ALA A C 1
ATOM 644 O O . ALA A 1 85 ? -4.665 -1.157 17.703 1.00 95.56 85 ALA A O 1
ATOM 645 N N . ARG A 1 86 ? -3.526 0.742 18.076 1.00 94.56 86 ARG A N 1
ATOM 646 C CA . ARG A 1 86 ? -2.267 0.297 17.447 1.00 94.56 86 ARG A CA 1
ATOM 647 C C . ARG A 1 86 ? -1.641 -0.894 18.167 1.00 94.56 86 ARG A C 1
ATOM 649 O O . ARG A 1 86 ? -1.164 -1.820 17.507 1.00 94.56 86 ARG A O 1
ATOM 656 N N . VAL A 1 87 ? -1.656 -0.896 19.501 1.00 95.69 87 VAL A N 1
ATOM 657 C CA . VAL A 1 87 ? -1.161 -2.022 20.309 1.00 95.69 87 VAL A CA 1
ATOM 658 C C . VAL A 1 87 ? -2.038 -3.256 20.109 1.00 95.69 87 VAL A C 1
ATOM 660 O O . VAL A 1 87 ? -1.509 -4.334 19.840 1.00 95.69 87 VAL A O 1
ATOM 663 N N . LYS A 1 88 ? -3.367 -3.104 20.174 1.00 95.38 88 LYS A N 1
ATOM 664 C CA . LYS A 1 88 ? -4.324 -4.192 19.931 1.00 95.38 88 LYS A CA 1
ATOM 665 C C . LYS A 1 88 ? -4.126 -4.791 18.540 1.00 95.38 88 LYS A C 1
ATOM 667 O O . LYS A 1 88 ? -3.925 -5.996 18.426 1.00 95.38 88 LYS A O 1
ATOM 672 N N . MET A 1 89 ? -4.086 -3.954 17.504 1.00 94.69 89 MET A N 1
ATOM 673 C CA . MET A 1 89 ? -3.883 -4.409 16.131 1.00 94.69 89 MET A CA 1
ATOM 674 C C . MET A 1 89 ? -2.545 -5.135 15.968 1.00 94.69 89 MET A C 1
ATOM 676 O O . MET A 1 89 ? -2.503 -6.228 15.412 1.00 94.69 89 MET A O 1
ATOM 680 N N . SER A 1 90 ? -1.459 -4.582 16.516 1.00 93.56 90 SER A N 1
ATOM 681 C CA . SER A 1 90 ? -0.134 -5.214 16.457 1.00 93.56 90 SER A CA 1
ATOM 682 C C . SER A 1 90 ? -0.113 -6.578 17.149 1.00 93.56 90 SER A C 1
ATOM 684 O O . SER A 1 90 ? 0.459 -7.524 16.611 1.00 93.56 90 SER A O 1
ATOM 686 N N . ARG A 1 91 ? -0.746 -6.696 18.323 1.00 95.62 91 ARG A N 1
ATOM 687 C CA . ARG A 1 91 ? -0.841 -7.952 19.077 1.00 95.62 91 ARG A CA 1
ATOM 688 C C . ARG A 1 91 ? -1.603 -9.018 18.302 1.00 95.62 91 ARG A C 1
ATOM 690 O O . ARG A 1 91 ? -1.140 -10.155 18.247 1.00 95.62 91 ARG A O 1
ATOM 697 N N . GLU A 1 92 ? -2.749 -8.667 17.726 1.00 95.19 92 GLU A N 1
ATOM 698 C CA . GLU A 1 92 ? -3.550 -9.638 16.981 1.00 95.19 92 GLU A CA 1
ATOM 699 C C . GLU A 1 92 ? -2.850 -10.054 15.685 1.00 95.19 92 GLU A C 1
ATOM 701 O O . GLU A 1 92 ? -2.733 -11.248 15.426 1.00 95.19 92 GLU A O 1
ATOM 706 N N . LEU A 1 93 ? -2.257 -9.117 14.936 1.00 93.44 93 LEU A N 1
ATOM 707 C CA . LEU A 1 93 ? -1.467 -9.453 13.746 1.00 93.44 93 LEU A CA 1
ATOM 708 C C . LEU A 1 93 ? -0.259 -10.344 14.078 1.00 93.44 93 LEU A C 1
ATOM 710 O O . LEU A 1 93 ? 0.016 -11.296 13.353 1.00 93.44 93 LEU A O 1
ATOM 714 N N . ALA A 1 94 ? 0.445 -10.090 15.186 1.00 93.44 94 ALA A N 1
ATOM 715 C CA . ALA A 1 94 ? 1.616 -10.875 15.588 1.00 93.44 94 ALA A CA 1
ATOM 716 C C . ALA A 1 94 ? 1.304 -12.350 15.905 1.00 93.44 94 ALA A C 1
ATOM 718 O O . ALA A 1 94 ? 2.214 -13.177 15.916 1.00 93.44 94 ALA A O 1
ATOM 719 N N . ARG A 1 95 ? 0.036 -12.688 16.165 1.00 93.75 95 ARG A N 1
ATOM 720 C CA . ARG A 1 95 ? -0.421 -14.061 16.429 1.00 93.75 95 ARG A CA 1
ATOM 721 C C . ARG A 1 95 ? -0.765 -14.839 15.165 1.00 93.75 95 ARG A C 1
ATOM 723 O O . ARG A 1 95 ? -0.955 -16.051 15.229 1.00 93.75 95 ARG A O 1
ATOM 730 N N . LEU A 1 96 ? -0.887 -14.155 14.032 1.00 92.88 96 LEU A N 1
ATOM 731 C CA . LEU A 1 96 ? -1.305 -14.771 12.785 1.00 92.88 96 LEU A CA 1
ATOM 732 C C . LEU A 1 96 ? -0.155 -15.524 12.117 1.00 92.88 96 LEU A C 1
ATOM 734 O O . LEU A 1 96 ? 1.019 -15.171 12.232 1.00 92.88 96 LEU A O 1
ATOM 738 N N . SER A 1 97 ? -0.514 -16.559 11.357 1.00 94.19 97 SER A N 1
ATOM 739 C CA . SER A 1 97 ? 0.449 -17.270 10.519 1.00 94.19 97 SER A CA 1
ATOM 740 C C . SER A 1 97 ? 1.030 -16.341 9.447 1.00 94.19 97 SER A C 1
ATOM 742 O O . SER A 1 97 ? 0.387 -15.384 9.008 1.00 94.19 97 SER A O 1
ATOM 744 N N . LYS A 1 98 ? 2.223 -16.667 8.941 1.00 93.50 98 LYS A N 1
ATOM 745 C CA . LYS A 1 98 ? 2.822 -15.942 7.811 1.00 93.50 98 LYS A CA 1
ATOM 746 C C . LYS A 1 98 ? 1.883 -15.889 6.601 1.00 93.50 98 LYS A C 1
ATOM 748 O O . LYS A 1 98 ? 1.794 -14.851 5.959 1.00 93.50 98 LYS A O 1
ATOM 753 N N . THR A 1 99 ? 1.178 -16.978 6.300 1.00 93.88 99 THR A N 1
ATOM 754 C CA . THR A 1 99 ? 0.228 -17.039 5.179 1.00 93.88 99 THR A CA 1
ATOM 755 C C . THR A 1 99 ? -0.927 -16.064 5.375 1.00 93.88 99 THR A C 1
ATOM 757 O O . THR A 1 99 ? -1.267 -15.325 4.456 1.00 93.88 99 THR A O 1
ATOM 760 N N . SER A 1 100 ? -1.481 -15.998 6.587 1.00 92.94 100 SER A N 1
ATOM 761 C CA . SER A 1 100 ? -2.529 -15.035 6.938 1.00 92.94 100 SER A CA 1
ATOM 762 C C . SER A 1 100 ? -2.033 -13.594 6.797 1.00 92.94 100 SER A C 1
ATOM 764 O O . SER A 1 100 ? -2.719 -12.774 6.199 1.00 92.94 100 SER A O 1
ATOM 766 N N . LEU A 1 101 ? -0.816 -13.309 7.278 1.00 93.25 101 LEU A N 1
ATOM 767 C CA . LEU A 1 101 ? -0.190 -11.990 7.157 1.00 93.25 101 LEU A CA 1
ATOM 768 C C . LEU A 1 101 ? 0.031 -11.577 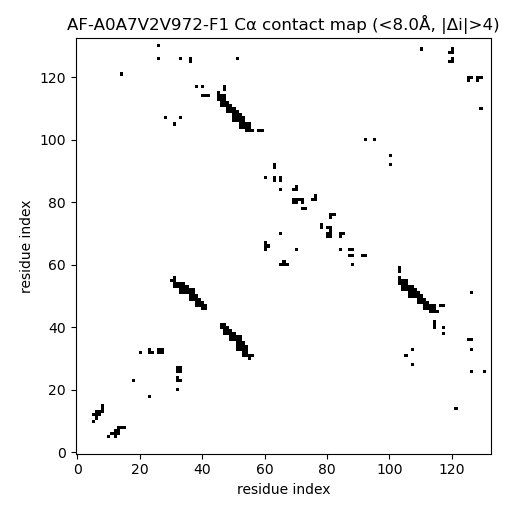5.697 1.00 93.25 101 LEU A C 1
ATOM 770 O O . LEU A 1 101 ? -0.229 -10.434 5.334 1.00 93.25 101 LEU A O 1
ATOM 774 N N . LEU A 1 102 ? 0.491 -12.505 4.855 1.00 93.69 102 LEU A N 1
ATOM 775 C CA . LEU A 1 102 ? 0.657 -12.262 3.421 1.00 93.69 102 LEU A CA 1
ATOM 776 C C . LEU A 1 102 ? -0.686 -12.045 2.716 1.00 93.69 102 LEU A C 1
ATOM 778 O O . LEU A 1 102 ? -0.731 -11.301 1.745 1.00 93.69 102 LEU A O 1
ATOM 782 N N . GLY A 1 103 ? -1.775 -12.621 3.230 1.00 94.00 103 GLY A N 1
ATOM 783 C CA . GLY A 1 103 ? -3.128 -12.415 2.714 1.00 94.00 103 GLY A CA 1
ATOM 784 C C . GLY A 1 103 ? -3.686 -10.997 2.898 1.00 94.00 103 GLY A C 1
ATOM 785 O O . GLY A 1 103 ? -4.753 -10.711 2.364 1.00 94.00 103 GLY A O 1
ATOM 786 N N . TYR A 1 104 ? -2.998 -10.114 3.633 1.00 94.69 104 TYR A N 1
ATOM 787 C CA . TYR A 1 104 ? -3.328 -8.681 3.688 1.00 94.69 104 TYR A CA 1
ATOM 788 C C . TYR A 1 104 ? -2.636 -7.859 2.600 1.00 94.69 104 TYR A C 1
ATOM 790 O O . TYR A 1 104 ? -3.000 -6.704 2.388 1.00 94.69 104 TYR A O 1
ATOM 798 N N . LEU A 1 105 ? -1.628 -8.421 1.931 1.00 94.75 105 LEU A N 1
ATOM 799 C CA . LEU A 1 105 ? -0.939 -7.753 0.837 1.00 94.75 105 LEU A CA 1
ATOM 800 C C . LEU A 1 105 ? -1.701 -8.002 -0.462 1.00 94.75 105 LEU A C 1
ATOM 802 O O . LEU A 1 105 ? -1.974 -9.146 -0.819 1.00 94.75 105 LEU A O 1
ATOM 806 N N . ALA A 1 106 ? -1.996 -6.928 -1.186 1.00 94.69 106 ALA A N 1
ATOM 807 C CA . ALA A 1 106 ? -2.547 -7.002 -2.530 1.00 94.69 106 ALA A CA 1
ATOM 808 C C . ALA A 1 106 ? -1.450 -6.638 -3.531 1.00 94.69 106 ALA A C 1
ATOM 810 O O . ALA A 1 106 ? -0.929 -5.524 -3.506 1.00 94.69 106 ALA A O 1
ATOM 811 N N . GLU A 1 107 ? -1.089 -7.564 -4.414 1.00 94.81 107 GLU A N 1
ATOM 812 C CA . GLU A 1 107 ? -0.287 -7.219 -5.586 1.00 94.81 107 GLU A CA 1
ATOM 813 C C . GLU A 1 107 ? -1.195 -6.513 -6.597 1.00 94.81 107 GLU A C 1
ATOM 815 O O . GLU A 1 107 ? -2.127 -7.116 -7.120 1.00 94.81 107 GLU A O 1
ATOM 820 N N . MET A 1 108 ? -0.945 -5.227 -6.838 1.00 94.56 108 MET A N 1
ATOM 821 C CA . MET A 1 108 ? -1.822 -4.379 -7.654 1.00 94.56 108 MET A CA 1
ATOM 822 C C . MET A 1 108 ? -1.340 -4.260 -9.102 1.00 94.56 108 MET A C 1
ATOM 824 O O . MET A 1 108 ? -2.127 -4.169 -10.044 1.00 94.56 108 MET A O 1
ATOM 828 N N . LYS A 1 109 ? -0.019 -4.239 -9.307 1.00 94.56 109 LYS A N 1
ATOM 829 C CA . LYS A 1 109 ? 0.580 -4.187 -10.646 1.00 94.56 109 LYS A CA 1
ATOM 830 C C . LYS A 1 109 ? 1.997 -4.739 -10.625 1.00 94.56 109 LYS A C 1
ATOM 832 O O . LYS A 1 109 ? 2.793 -4.307 -9.799 1.00 94.56 109 LYS A O 1
ATOM 837 N N . ARG A 1 110 ? 2.342 -5.621 -11.565 1.00 95.19 110 ARG A N 1
ATOM 838 C CA . ARG A 1 110 ? 3.737 -5.987 -11.869 1.00 95.19 110 ARG A CA 1
ATOM 839 C C . ARG A 1 110 ? 4.279 -5.145 -13.012 1.00 95.19 110 ARG A C 1
ATOM 841 O O . ARG A 1 110 ? 3.529 -4.741 -13.896 1.00 95.19 110 ARG A O 1
ATOM 848 N N . PHE A 1 111 ? 5.584 -4.908 -13.002 1.00 93.94 111 PHE A N 1
ATOM 849 C CA . PHE A 1 111 ? 6.266 -4.181 -14.064 1.00 93.94 111 PHE A CA 1
ATOM 850 C C . PHE A 1 111 ? 7.710 -4.649 -14.242 1.00 93.94 111 PHE A C 1
ATOM 852 O O . PHE A 1 111 ? 8.335 -5.211 -13.341 1.00 93.94 111 PHE A O 1
ATOM 859 N N . SER A 1 112 ? 8.249 -4.348 -15.416 1.00 94.25 112 SER A N 1
ATOM 860 C CA . SER A 1 112 ? 9.660 -4.483 -15.761 1.00 94.25 112 SER A CA 1
ATOM 861 C C . SER A 1 112 ? 10.085 -3.316 -16.644 1.00 94.25 112 SER A C 1
ATOM 863 O O . SER A 1 112 ? 9.257 -2.699 -17.316 1.00 94.25 112 SER A O 1
ATOM 865 N N . GLY A 1 113 ? 11.373 -2.999 -16.663 1.00 93.56 113 GLY A N 1
ATOM 866 C CA . GLY A 1 113 ? 11.893 -1.918 -17.490 1.00 93.56 113 GLY A CA 1
ATOM 867 C C . GLY A 1 113 ? 13.400 -1.764 -17.380 1.00 93.56 113 GLY A C 1
ATOM 868 O O . GLY A 1 113 ? 14.101 -2.674 -16.949 1.00 93.56 113 GLY A O 1
ATOM 869 N N . LYS A 1 114 ? 13.891 -0.588 -17.769 1.00 94.69 114 LYS A N 1
ATOM 870 C CA . LYS A 1 114 ? 15.299 -0.203 -17.631 1.00 94.69 114 LYS A CA 1
ATOM 871 C C . LYS A 1 114 ? 15.647 0.209 -16.209 1.00 94.69 114 LYS A C 1
ATOM 873 O O . LYS A 1 114 ? 14.757 0.607 -15.453 1.00 94.69 114 LYS A O 1
ATOM 878 N N . ALA A 1 115 ? 16.932 0.194 -15.858 1.00 90.69 115 ALA A N 1
ATOM 879 C CA . ALA A 1 115 ? 17.374 0.552 -14.510 1.00 90.69 115 ALA A CA 1
ATOM 880 C C . ALA A 1 115 ? 16.982 1.993 -14.118 1.00 90.69 115 ALA A C 1
ATOM 882 O O . ALA A 1 115 ? 16.639 2.240 -12.962 1.00 90.69 115 ALA A O 1
ATOM 883 N N . GLN A 1 116 ? 16.935 2.913 -15.090 1.00 90.88 116 GLN A N 1
ATOM 884 C CA . GLN A 1 116 ? 16.532 4.315 -14.902 1.00 90.88 116 GLN A CA 1
ATOM 885 C C . GLN A 1 116 ? 15.092 4.490 -14.379 1.00 90.88 116 GLN A C 1
ATOM 887 O O . GLN A 1 116 ? 14.768 5.519 -13.789 1.00 90.88 116 GLN A O 1
ATOM 892 N N . LEU A 1 117 ? 14.216 3.490 -14.540 1.00 89.88 117 LEU A N 1
ATOM 893 C CA . LEU A 1 117 ? 12.850 3.562 -14.009 1.00 89.88 117 LEU A CA 1
ATOM 894 C C . LEU A 1 117 ? 12.835 3.792 -12.489 1.00 89.88 117 LEU A C 1
ATOM 896 O O . LEU A 1 117 ? 11.933 4.452 -11.984 1.00 89.88 117 LEU A O 1
ATOM 900 N N . ALA A 1 118 ? 13.843 3.301 -11.765 1.00 86.88 118 ALA A N 1
ATOM 901 C CA . ALA A 1 118 ? 13.952 3.512 -10.325 1.00 86.88 118 ALA A CA 1
ATOM 902 C C . ALA A 1 118 ? 14.041 5.000 -9.948 1.00 86.88 118 ALA A C 1
ATOM 904 O O . ALA A 1 118 ? 13.416 5.434 -8.985 1.00 86.88 118 ALA A O 1
ATOM 905 N N . GLU A 1 119 ? 14.770 5.790 -10.737 1.00 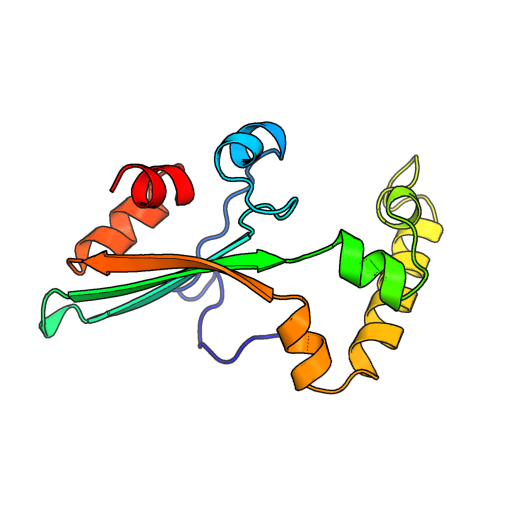86.44 119 GLU A N 1
ATOM 906 C CA . GLU A 1 119 ? 14.915 7.234 -10.528 1.00 86.44 119 GLU A CA 1
ATOM 907 C C . GLU A 1 119 ? 13.620 7.971 -10.877 1.00 86.44 119 GLU A C 1
ATOM 909 O O . GLU A 1 119 ? 13.209 8.870 -10.151 1.00 86.44 119 GLU A O 1
ATOM 914 N N . GLN A 1 120 ? 12.930 7.542 -11.938 1.00 88.88 120 GLN A N 1
ATOM 915 C CA . GLN A 1 120 ? 11.639 8.112 -12.337 1.00 88.88 120 GLN A CA 1
ATOM 916 C C . GLN A 1 120 ? 10.573 7.899 -11.259 1.00 88.88 120 GLN A C 1
ATOM 918 O O . GLN A 1 120 ? 9.845 8.827 -10.920 1.00 88.88 120 GLN A O 1
ATOM 923 N N . VAL A 1 121 ? 10.514 6.692 -10.689 1.00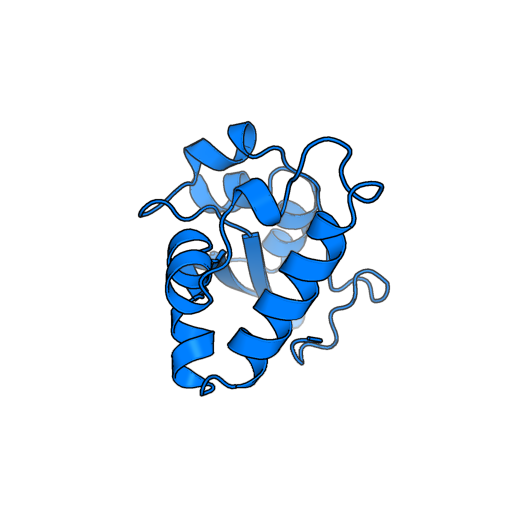 87.81 121 VAL A N 1
ATOM 924 C CA . VAL A 1 121 ? 9.607 6.367 -9.579 1.00 87.81 121 VAL A CA 1
ATOM 925 C C . VAL A 1 121 ? 9.944 7.189 -8.331 1.00 87.81 121 VAL A C 1
ATOM 927 O O . VAL A 1 121 ? 9.037 7.587 -7.610 1.00 87.81 121 VAL A O 1
ATOM 930 N N . ALA A 1 122 ? 11.221 7.482 -8.076 1.00 82.62 122 ALA A N 1
ATOM 931 C CA . ALA A 1 122 ? 11.639 8.266 -6.914 1.00 82.62 122 ALA A CA 1
ATOM 932 C C . ALA A 1 122 ? 11.410 9.788 -7.054 1.00 82.62 122 ALA A C 1
ATOM 934 O O . ALA A 1 122 ? 11.440 10.494 -6.048 1.00 82.62 122 ALA A O 1
ATOM 935 N N . ALA A 1 123 ? 11.201 10.306 -8.269 1.00 80.44 123 ALA A N 1
ATOM 936 C CA . ALA A 1 123 ? 11.204 11.744 -8.558 1.00 80.44 123 ALA A CA 1
ATOM 937 C C . ALA A 1 123 ? 9.823 12.436 -8.514 1.00 80.44 123 ALA A C 1
ATOM 939 O O . ALA A 1 123 ? 9.755 13.654 -8.669 1.00 80.44 123 ALA A O 1
ATOM 940 N N . GLY A 1 124 ? 8.721 11.703 -8.326 1.00 78.88 124 GLY A N 1
ATOM 941 C CA . GLY A 1 124 ? 7.360 12.258 -8.386 1.00 78.88 124 GLY A CA 1
ATOM 942 C C . GLY A 1 124 ? 6.300 11.268 -7.909 1.00 78.88 124 GLY A C 1
ATOM 943 O O . GLY A 1 124 ? 6.600 10.447 -7.054 1.00 78.88 124 GLY A O 1
ATOM 944 N N . ASP A 1 125 ? 5.079 11.325 -8.461 1.00 88.06 125 ASP A N 1
ATOM 945 C CA . ASP A 1 125 ? 4.016 10.336 -8.195 1.00 88.06 125 ASP A CA 1
ATOM 946 C C . ASP A 1 125 ? 4.478 8.939 -8.667 1.00 88.06 125 ASP A C 1
ATOM 948 O O . ASP A 1 125 ? 4.441 8.656 -9.874 1.00 88.06 125 ASP A O 1
ATOM 952 N N . PRO A 1 126 ? 4.913 8.053 -7.746 1.00 88.56 126 PRO A N 1
ATOM 953 C CA . PRO A 1 126 ? 5.544 6.789 -8.112 1.00 88.56 126 PRO A CA 1
ATOM 954 C C . PRO A 1 126 ? 4.554 5.864 -8.821 1.00 88.56 126 PRO A C 1
ATOM 956 O O . PRO A 1 126 ? 4.930 5.075 -9.687 1.00 88.56 126 PRO A O 1
ATOM 959 N N . TYR A 1 127 ? 3.275 5.972 -8.471 1.00 91.06 127 TYR A N 1
ATOM 960 C CA . TYR A 1 127 ? 2.221 5.139 -9.017 1.00 91.06 127 TYR A CA 1
ATOM 961 C C . TYR A 1 127 ? 1.820 5.623 -10.404 1.00 91.06 127 TYR A C 1
ATOM 963 O O . TYR A 1 127 ? 1.628 4.794 -11.285 1.00 91.06 127 TYR A O 1
ATOM 971 N N . GLY A 1 128 ? 1.802 6.936 -10.648 1.00 90.31 128 GLY A N 1
ATOM 972 C CA . GLY A 1 128 ? 1.521 7.503 -11.971 1.00 90.31 128 GLY A CA 1
ATOM 973 C C . GLY A 1 128 ? 2.531 7.094 -13.037 1.00 90.31 128 GLY A C 1
ATOM 974 O O . GLY A 1 128 ? 2.142 6.728 -14.147 1.00 90.31 128 GLY A O 1
ATOM 975 N N . VAL A 1 129 ? 3.818 7.067 -12.681 1.00 89.75 129 VAL A N 1
ATOM 976 C CA . VAL A 1 129 ? 4.894 6.568 -13.557 1.00 89.75 129 VAL A CA 1
ATOM 977 C C . VAL A 1 129 ? 4.657 5.107 -13.966 1.00 89.75 129 VAL A C 1
ATOM 979 O O . VAL A 1 129 ? 4.980 4.717 -15.088 1.00 89.75 129 VAL A O 1
ATOM 982 N N . LEU A 1 130 ? 4.084 4.298 -13.069 1.00 90.75 130 LEU A N 1
ATOM 983 C CA . LEU A 1 130 ? 3.865 2.864 -13.269 1.00 90.75 130 LEU A CA 1
ATOM 984 C C . LEU A 1 130 ? 2.488 2.530 -13.864 1.00 90.75 130 LEU A C 1
ATOM 986 O O . LEU A 1 130 ? 2.353 1.509 -14.534 1.00 90.75 130 LEU A O 1
ATOM 990 N N . TRP A 1 131 ? 1.461 3.350 -13.636 1.00 87.75 131 TRP A N 1
ATOM 991 C CA . TRP A 1 131 ? 0.103 3.129 -14.150 1.00 87.75 131 TRP A CA 1
ATOM 992 C C . TRP A 1 131 ? -0.045 3.521 -15.616 1.00 87.75 131 TRP A C 1
ATOM 994 O O . TRP A 1 131 ? -0.746 2.830 -16.345 1.00 87.75 131 TRP A O 1
ATOM 1004 N N . ASN A 1 132 ? 0.654 4.571 -16.049 1.00 77.56 132 ASN A N 1
ATOM 1005 C CA . ASN A 1 132 ? 0.595 5.091 -17.420 1.00 77.56 132 ASN A CA 1
ATOM 1006 C C . ASN A 1 132 ? 1.543 4.367 -18.399 1.00 77.56 132 ASN A C 1
ATOM 1008 O O . ASN A 1 132 ? 1.792 4.860 -19.497 1.00 77.56 132 ASN A O 1
ATOM 1012 N N . ARG A 1 133 ? 2.093 3.223 -17.985 1.00 64.62 133 ARG A N 1
ATOM 1013 C CA . ARG A 1 133 ? 2.884 2.294 -18.799 1.00 64.62 133 ARG A CA 1
ATOM 1014 C C . ARG A 1 133 ? 2.128 0.990 -18.983 1.00 64.62 133 ARG A C 1
ATOM 1016 O O . ARG A 1 133 ? 2.228 0.437 -20.092 1.00 64.62 133 ARG A O 1
#